Protein AF-A0A9E4N6L9-F1 (afdb_monomer_lite)

Foldseek 3Di:
DDAAEDEAEDQDPVCCVPPPVVVQVVCVVVRHHYYYDYDD

Secondary structure (DSSP, 8-state):
-PPPEEEEE-S-HHHIIIIIHHHHHHHHHTT-EEEEE---

Radius of gyration: 10.6 Å; chains: 1; bounding box: 20×22×28 Å

Structure (mmCIF, N/CA/C/O backbone):
data_AF-A0A9E4N6L9-F1
#
_entry.id   AF-A0A9E4N6L9-F1
#
loop_
_atom_site.group_PDB
_atom_site.id
_atom_site.type_symbol
_atom_site.label_atom_id
_atom_site.label_alt_id
_atom_site.label_comp_id
_atom_site.l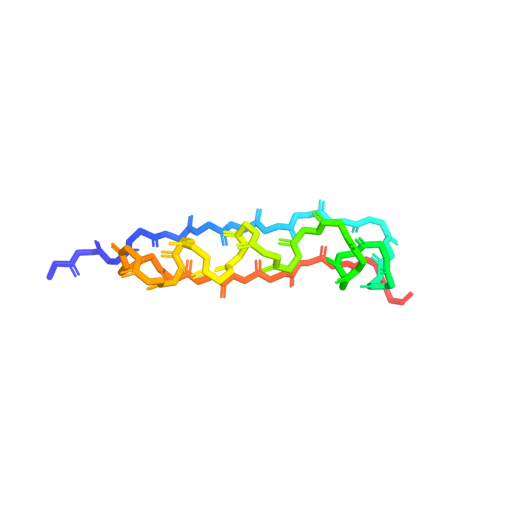abel_asym_id
_atom_site.label_entity_id
_atom_site.label_seq_id
_atom_site.pdbx_PDB_ins_code
_atom_site.Cartn_x
_atom_site.Cartn_y
_atom_site.Cartn_z
_atom_site.occupancy
_atom_site.B_iso_or_equiv
_atom_site.auth_seq_id
_atom_site.auth_comp_id
_atom_site.auth_asym_id
_atom_site.auth_atom_id
_atom_site.pdbx_PDB_model_num
ATOM 1 N N . MET A 1 1 ? -7.975 13.851 15.435 1.00 66.38 1 MET A N 1
ATOM 2 C CA . MET A 1 1 ? -6.888 12.911 15.798 1.00 66.38 1 MET A CA 1
ATOM 3 C C . MET A 1 1 ? -5.969 12.725 14.599 1.00 66.38 1 MET A C 1
ATOM 5 O O . MET A 1 1 ? -6.467 12.750 13.480 1.00 66.38 1 MET A O 1
ATOM 9 N N . LYS A 1 2 ? -4.651 12.608 14.800 1.00 72.38 2 LYS A N 1
ATOM 10 C CA . LYS A 1 2 ? -3.680 12.451 13.701 1.00 72.38 2 LYS A CA 1
ATOM 11 C C . LYS A 1 2 ? -3.733 11.002 13.197 1.00 72.38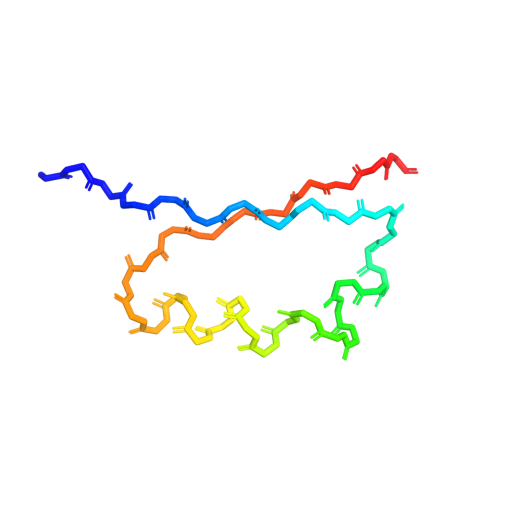 2 LYS A C 1
ATOM 13 O O . LYS A 1 2 ? -3.545 10.086 13.990 1.00 72.38 2 LYS A O 1
ATOM 18 N N . GLN A 1 3 ? -4.031 10.794 11.917 1.00 83.88 3 GLN A N 1
ATOM 19 C CA . GLN A 1 3 ? -4.125 9.455 11.325 1.00 83.88 3 GLN A CA 1
ATOM 20 C C . GLN A 1 3 ? -2.714 8.905 11.062 1.00 83.88 3 GLN A C 1
ATOM 22 O O . GLN A 1 3 ? -1.901 9.587 10.435 1.00 83.88 3 GLN A O 1
ATOM 27 N N . GLN A 1 4 ? -2.401 7.708 11.567 1.00 95.06 4 GLN A N 1
ATOM 28 C CA . GLN A 1 4 ? -1.075 7.105 11.399 1.00 95.06 4 GLN A CA 1
ATOM 29 C C . GLN A 1 4 ? -0.884 6.615 9.955 1.00 95.06 4 GLN A C 1
ATOM 31 O O . GLN A 1 4 ? -1.776 5.982 9.387 1.00 95.06 4 GLN A O 1
ATOM 36 N N . LEU A 1 5 ? 0.267 6.942 9.359 1.00 96.75 5 LEU A N 1
ATOM 37 C CA . LEU A 1 5 ? 0.615 6.613 7.975 1.00 96.75 5 LEU A CA 1
ATOM 38 C C . LEU A 1 5 ? 1.610 5.453 7.938 1.00 96.75 5 LEU A C 1
ATOM 40 O O . LEU A 1 5 ? 2.682 5.546 8.533 1.00 96.75 5 LEU A O 1
ATOM 44 N N . VAL A 1 6 ? 1.290 4.421 7.162 1.00 97.81 6 VAL A N 1
ATOM 45 C CA . VAL A 1 6 ? 2.234 3.382 6.744 1.00 97.81 6 VAL A CA 1
ATOM 46 C C . VAL A 1 6 ? 2.661 3.673 5.30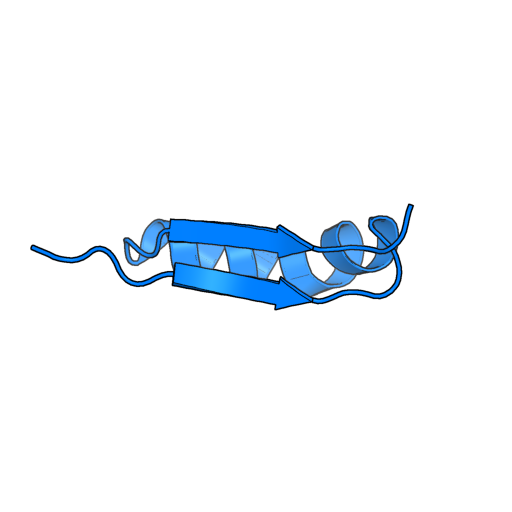6 1.00 97.81 6 VAL A C 1
ATOM 48 O O . VAL A 1 6 ? 1.828 3.703 4.397 1.00 97.81 6 VAL A O 1
ATOM 51 N N . LEU A 1 7 ? 3.959 3.904 5.101 1.00 97.81 7 LEU A N 1
ATOM 52 C CA . LEU A 1 7 ? 4.556 4.119 3.782 1.00 97.81 7 LEU A CA 1
ATOM 53 C C . LEU A 1 7 ? 5.318 2.865 3.344 1.00 97.81 7 LEU A 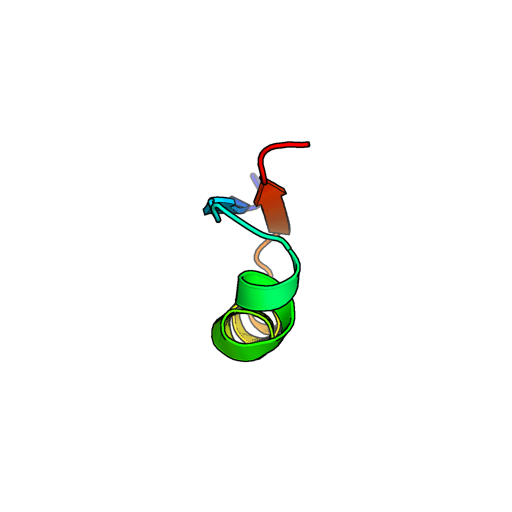C 1
ATOM 55 O O . LEU A 1 7 ? 6.335 2.512 3.938 1.00 97.81 7 LEU A O 1
ATOM 59 N N . PHE A 1 8 ? 4.858 2.222 2.275 1.00 97.31 8 PHE A N 1
ATOM 60 C CA . PHE A 1 8 ? 5.591 1.139 1.629 1.00 97.31 8 PHE A CA 1
ATOM 61 C C . PHE A 1 8 ? 6.566 1.715 0.609 1.00 97.31 8 PHE A C 1
ATOM 63 O O . PHE A 1 8 ? 6.156 2.174 -0.454 1.00 97.31 8 PHE A O 1
ATOM 70 N N . VAL A 1 9 ? 7.859 1.657 0.922 1.00 97.00 9 VAL A N 1
ATOM 71 C CA . VAL A 1 9 ? 8.926 1.974 -0.034 1.00 97.00 9 VAL A CA 1
ATOM 72 C C . VAL A 1 9 ? 9.349 0.688 -0.735 1.00 97.00 9 VAL A C 1
ATOM 74 O O . VAL A 1 9 ? 9.808 -0.262 -0.091 1.00 97.00 9 VAL A O 1
ATOM 77 N N . VAL A 1 10 ? 9.148 0.638 -2.045 1.00 95.81 10 VAL A N 1
ATOM 78 C CA . VAL A 1 10 ? 9.528 -0.482 -2.912 1.00 95.81 10 VAL A CA 1
ATOM 79 C C . VAL A 1 10 ? 10.354 0.031 -4.080 1.00 95.81 10 VAL A C 1
ATOM 81 O O . VAL A 1 10 ? 10.270 1.196 -4.442 1.00 95.81 10 VAL A O 1
ATOM 84 N N . ASN A 1 11 ? 11.171 -0.839 -4.655 1.00 95.12 11 ASN A N 1
ATOM 85 C CA . ASN A 1 11 ? 11.941 -0.545 -5.860 1.00 95.12 11 ASN A CA 1
ATOM 86 C C . ASN A 1 11 ? 11.116 -0.702 -7.147 1.00 95.12 11 ASN A C 1
ATOM 88 O O . ASN A 1 11 ? 11.497 -0.137 -8.163 1.00 95.12 11 ASN A O 1
ATOM 92 N N . ASP A 1 12 ? 10.040 -1.490 -7.101 1.00 95.12 12 ASP A N 1
ATOM 93 C CA . ASP A 1 12 ? 9.173 -1.800 -8.236 1.00 95.12 12 ASP A CA 1
ATOM 94 C C . ASP A 1 12 ? 7.719 -2.006 -7.767 1.00 95.12 12 ASP A C 1
ATOM 96 O O . ASP A 1 12 ? 7.462 -2.593 -6.704 1.00 95.12 12 ASP A O 1
ATOM 100 N N . ALA A 1 13 ? 6.754 -1.542 -8.565 1.00 95.19 13 ALA A N 1
ATOM 101 C CA . ALA A 1 13 ? 5.330 -1.625 -8.241 1.00 95.19 13 ALA A CA 1
ATOM 102 C C . ALA A 1 13 ? 4.788 -3.067 -8.278 1.00 95.19 13 ALA A C 1
ATOM 104 O O . ALA A 1 13 ? 3.935 -3.431 -7.464 1.00 95.19 13 ALA A O 1
ATOM 105 N N . GLY A 1 14 ? 5.299 -3.915 -9.173 1.00 96.00 14 GLY A N 1
ATOM 106 C CA . GLY A 1 14 ? 4.925 -5.326 -9.264 1.00 96.00 14 GLY A CA 1
ATOM 107 C C . GLY A 1 14 ? 5.321 -6.112 -8.014 1.00 96.00 14 GLY A C 1
ATOM 108 O O . GLY A 1 14 ? 4.546 -6.944 -7.527 1.00 96.00 14 GLY A O 1
ATOM 109 N N . PHE A 1 15 ? 6.473 -5.797 -7.415 1.00 94.38 15 PHE A N 1
ATOM 110 C CA . PHE A 1 15 ? 6.875 -6.385 -6.133 1.00 94.3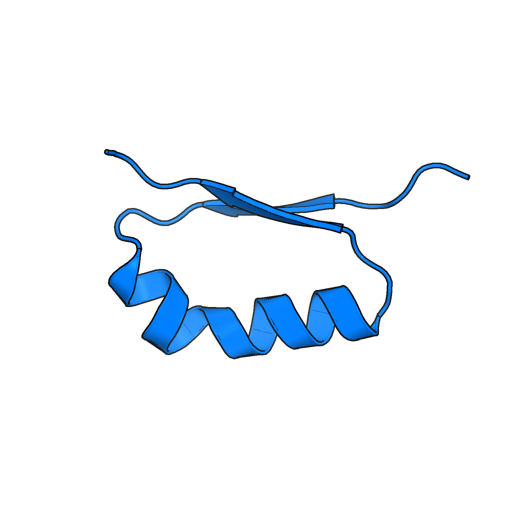8 15 PHE A CA 1
ATOM 111 C C . PHE A 1 15 ? 5.915 -6.006 -4.995 1.00 94.38 15 PHE A C 1
ATOM 113 O O . PHE A 1 15 ? 5.567 -6.848 -4.161 1.00 94.38 15 PHE A O 1
ATOM 120 N N . PHE A 1 16 ? 5.432 -4.756 -4.974 1.00 96.62 16 PHE A N 1
ATOM 121 C CA . PHE A 1 16 ? 4.408 -4.348 -4.012 1.00 96.62 16 PHE A CA 1
ATOM 122 C C . PHE A 1 16 ? 3.127 -5.169 -4.180 1.00 96.62 16 PHE A C 1
ATOM 124 O O . PHE A 1 16 ? 2.640 -5.736 -3.200 1.00 96.62 16 PHE A O 1
ATOM 131 N N . LEU A 1 17 ? 2.614 -5.277 -5.408 1.00 96.69 17 LEU A N 1
ATOM 132 C CA . LEU A 1 17 ? 1.364 -5.987 -5.686 1.00 96.69 17 LEU A CA 1
ATOM 133 C C . LEU A 1 17 ? 1.438 -7.474 -5.319 1.00 96.69 17 LEU A C 1
ATOM 135 O O . LEU A 1 17 ? 0.491 -8.009 -4.752 1.00 96.69 17 LEU A O 1
ATOM 139 N N . SER A 1 18 ? 2.567 -8.124 -5.599 1.00 96.31 18 SER A N 1
ATOM 140 C CA . SER A 1 18 ? 2.743 -9.563 -5.365 1.00 96.31 18 SER A CA 1
ATOM 141 C C . SER A 1 18 ? 3.008 -9.933 -3.899 1.00 96.31 18 SER A C 1
ATOM 143 O O . SER A 1 18 ? 2.499 -10.952 -3.444 1.00 96.31 18 SER A O 1
ATOM 145 N N . HIS A 1 19 ? 3.769 -9.127 -3.145 1.00 95.12 19 HIS A N 1
ATOM 146 C CA . HIS A 1 19 ? 4.249 -9.521 -1.806 1.00 95.12 19 HIS A CA 1
ATOM 147 C C . HIS A 1 19 ? 3.742 -8.640 -0.662 1.00 95.12 19 HIS A C 1
ATOM 149 O O . HIS A 1 19 ? 3.702 -9.080 0.486 1.00 95.12 19 HIS A O 1
ATOM 155 N N . ARG A 1 20 ? 3.398 -7.376 -0.937 1.00 96.69 20 ARG A N 1
ATOM 156 C CA . ARG A 1 20 ? 3.118 -6.375 0.109 1.00 96.69 20 ARG A CA 1
ATOM 157 C C . ARG A 1 20 ? 1.672 -5.892 0.122 1.00 96.69 20 ARG A C 1
ATOM 159 O O . ARG A 1 20 ? 1.247 -5.331 1.131 1.00 96.69 20 ARG A O 1
ATOM 166 N N . LEU A 1 21 ? 0.901 -6.159 -0.933 1.00 97.88 21 LEU A N 1
ATOM 167 C CA . LEU A 1 21 ? -0.516 -5.811 -1.003 1.00 97.88 21 LEU A CA 1
ATOM 168 C C . LEU A 1 21 ? -1.338 -6.380 0.172 1.00 97.88 21 LEU A C 1
ATOM 170 O O . LEU A 1 21 ? -2.093 -5.605 0.762 1.00 97.88 21 LEU A O 1
ATOM 174 N N . PRO A 1 22 ? -1.169 -7.651 0.601 1.00 98.06 22 PRO A N 1
ATOM 175 C CA . PRO A 1 22 ? -1.912 -8.164 1.755 1.00 98.06 22 PRO A CA 1
ATOM 176 C C . PRO A 1 22 ? -1.615 -7.400 3.054 1.00 98.06 22 PRO A C 1
ATOM 178 O O . PRO A 1 22 ? -2.523 -7.134 3.838 1.00 98.06 22 PRO A O 1
ATOM 181 N N . LEU A 1 23 ? -0.362 -6.972 3.261 1.00 97.81 23 LEU A N 1
ATOM 182 C CA . LEU A 1 23 ? 0.033 -6.176 4.430 1.00 97.81 23 LEU A CA 1
ATOM 183 C C . LEU A 1 23 ? -0.561 -4.766 4.381 1.00 97.81 23 LEU A C 1
ATOM 185 O O . LEU A 1 23 ? -1.040 -4.254 5.391 1.00 97.81 23 LEU A O 1
ATOM 189 N N . ALA A 1 24 ? -0.552 -4.140 3.202 1.00 98.00 24 ALA A N 1
ATOM 190 C CA . ALA A 1 24 ? -1.173 -2.841 2.983 1.00 98.00 24 ALA A CA 1
ATOM 191 C C . ALA A 1 24 ? -2.681 -2.879 3.258 1.00 98.00 24 ALA A C 1
ATOM 193 O O . ALA A 1 24 ? -3.210 -1.958 3.879 1.00 98.00 24 ALA A O 1
ATOM 194 N N . GLN A 1 25 ? -3.367 -3.946 2.842 1.00 98.31 25 GLN A N 1
ATOM 195 C CA . GLN A 1 25 ? -4.789 -4.114 3.117 1.00 98.31 25 GLN A CA 1
ATOM 196 C C . GLN A 1 25 ? -5.048 -4.312 4.615 1.00 98.31 25 GLN A C 1
ATOM 198 O O . GLN A 1 25 ? -5.842 -3.570 5.184 1.00 98.31 25 GLN A O 1
ATOM 203 N N . ALA A 1 26 ? -4.294 -5.189 5.283 1.00 98.19 26 ALA A N 1
ATOM 204 C CA . ALA A 1 26 ? -4.425 -5.401 6.725 1.00 98.19 26 ALA A CA 1
ATOM 205 C C . ALA A 1 26 ? -4.179 -4.118 7.544 1.00 98.19 26 ALA A C 1
ATOM 207 O O . ALA A 1 26 ? -4.868 -3.867 8.532 1.00 98.19 26 ALA A O 1
ATOM 208 N N . ALA A 1 27 ? -3.228 -3.275 7.129 1.00 97.62 27 ALA A N 1
ATOM 209 C CA . ALA A 1 27 ? -3.001 -1.973 7.754 1.00 97.62 27 ALA A CA 1
ATOM 210 C C . ALA A 1 27 ? -4.188 -1.018 7.531 1.00 97.62 27 ALA A C 1
ATOM 212 O O . ALA A 1 27 ? -4.629 -0.349 8.465 1.00 97.62 27 ALA A O 1
ATOM 213 N N . ARG A 1 28 ? -4.751 -0.969 6.317 1.00 97.12 28 ARG A N 1
ATOM 214 C CA . ARG A 1 28 ? -5.966 -0.179 6.049 1.00 97.12 28 ARG A CA 1
ATOM 215 C C . ARG A 1 28 ? -7.141 -0.639 6.907 1.00 97.12 28 ARG A C 1
ATOM 217 O O . ARG A 1 28 ? -7.837 0.211 7.455 1.00 97.12 28 ARG A O 1
ATOM 224 N N . ASP A 1 29 ? -7.319 -1.947 7.061 1.00 98.06 29 ASP A N 1
ATOM 225 C CA . ASP A 1 29 ? -8.406 -2.537 7.850 1.00 98.06 29 ASP A CA 1
ATOM 226 C C . ASP A 1 29 ? -8.277 -2.203 9.349 1.00 98.06 29 ASP A C 1
ATOM 228 O O . ASP A 1 29 ? -9.276 -2.085 10.053 1.00 98.06 29 ASP A O 1
ATOM 232 N N . GLN A 1 30 ? -7.055 -1.954 9.828 1.00 96.94 30 GLN A N 1
ATOM 233 C CA . GLN A 1 30 ? -6.772 -1.459 11.182 1.00 96.94 30 GLN A CA 1
ATOM 234 C C . GLN A 1 30 ? -6.872 0.075 11.319 1.00 96.94 30 GLN A C 1
ATOM 236 O O . GLN A 1 30 ? -6.599 0.625 12.384 1.00 96.94 30 GLN A O 1
ATOM 241 N N . GLY A 1 31 ? -7.258 0.789 10.257 1.00 96.50 31 GLY A N 1
ATOM 242 C CA . GLY A 1 31 ? -7.476 2.240 10.270 1.00 96.50 31 GLY A CA 1
ATOM 243 C C . GLY A 1 31 ? -6.251 3.092 9.921 1.00 96.50 31 GLY A C 1
ATOM 244 O O . GLY A 1 31 ? -6.319 4.326 9.986 1.00 96.50 31 GLY A O 1
ATOM 245 N N . TYR A 1 32 ? -5.140 2.476 9.511 1.00 97.69 32 TYR A N 1
ATOM 246 C CA . TYR A 1 32 ? -3.975 3.217 9.033 1.00 97.69 32 TYR A CA 1
ATOM 247 C C . TYR A 1 32 ? -4.241 3.826 7.653 1.00 97.69 32 TYR A C 1
ATOM 249 O O . TYR A 1 32 ? -4.855 3.216 6.774 1.00 97.69 32 TYR A O 1
ATOM 257 N N . LYS A 1 33 ? -3.708 5.029 7.420 1.00 97.94 33 LYS A N 1
ATOM 258 C CA . LYS A 1 33 ? -3.548 5.543 6.057 1.00 97.94 33 LYS A CA 1
ATOM 259 C C . LYS A 1 33 ? -2.382 4.793 5.420 1.00 97.94 33 LYS A C 1
ATOM 261 O O . LYS A 1 33 ? -1.335 4.657 6.046 1.00 97.94 33 LYS A O 1
ATOM 266 N N . VAL A 1 34 ? -2.541 4.337 4.183 1.00 98.00 34 VAL A N 1
ATOM 267 C CA . VAL A 1 34 ? -1.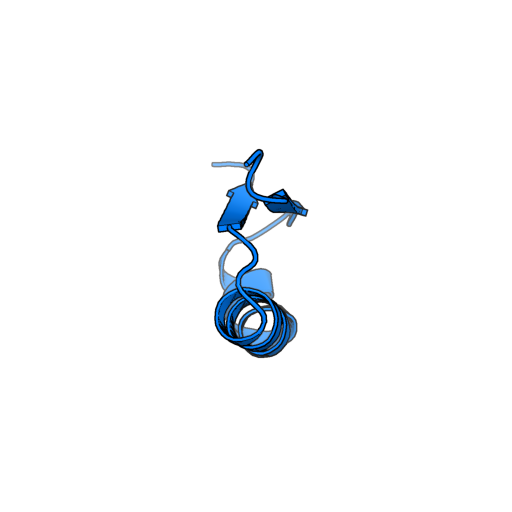483 3.623 3.458 1.00 98.00 34 VAL A CA 1
ATOM 268 C C . VAL A 1 34 ? -1.083 4.399 2.212 1.00 98.00 34 VAL A C 1
ATOM 270 O O . VAL A 1 34 ? -1.943 4.890 1.483 1.00 98.00 34 VAL A O 1
ATOM 273 N N . ALA A 1 35 ? 0.223 4.513 1.984 1.00 97.62 35 ALA A N 1
ATOM 274 C CA . ALA A 1 35 ? 0.812 5.058 0.769 1.00 97.62 35 ALA A CA 1
ATOM 275 C C . ALA A 1 35 ? 1.920 4.128 0.257 1.00 97.62 35 ALA A C 1
ATOM 277 O O . ALA A 1 35 ? 2.533 3.392 1.033 1.00 97.62 35 ALA A O 1
ATOM 278 N N . VAL A 1 36 ? 2.186 4.184 -1.045 1.00 97.25 36 VAL A N 1
ATOM 279 C CA . VAL A 1 36 ? 3.259 3.431 -1.704 1.00 97.25 36 VAL A CA 1
ATOM 280 C C . VAL A 1 36 ? 4.147 4.424 -2.439 1.00 97.25 36 VAL A C 1
ATOM 282 O O . VAL A 1 36 ? 3.637 5.306 -3.126 1.00 97.25 36 VAL A O 1
ATOM 285 N N . ALA A 1 37 ? 5.460 4.284 -2.282 1.00 97.44 37 ALA A N 1
ATOM 286 C CA . ALA A 1 37 ? 6.458 5.032 -3.028 1.00 97.44 37 ALA A CA 1
ATOM 287 C C . ALA A 1 37 ? 7.364 4.049 -3.769 1.00 97.44 37 ALA A C 1
ATOM 289 O O . ALA A 1 37 ? 7.940 3.144 -3.162 1.00 97.44 37 ALA A O 1
ATOM 290 N N . THR A 1 38 ? 7.475 4.253 -5.077 1.00 96.31 38 THR A N 1
ATOM 291 C CA . THR A 1 38 ? 8.342 3.500 -5.982 1.00 96.31 38 THR A CA 1
ATOM 292 C C . THR A 1 38 ? 9.075 4.482 -6.896 1.00 96.31 38 THR A C 1
ATOM 294 O O . THR A 1 38 ? 8.501 5.530 -7.211 1.00 96.31 38 THR A O 1
ATOM 297 N N . PRO A 1 39 ? 10.324 4.196 -7.308 1.00 92.69 39 PRO A N 1
ATOM 298 C CA . PRO A 1 39 ? 10.941 4.861 -8.451 1.00 92.69 39 PRO A CA 1
ATOM 299 C C . PRO A 1 39 ? 10.046 4.731 -9.694 1.00 92.69 39 PRO A C 1
ATOM 301 O O . PRO A 1 39 ? 9.268 3.777 -9.772 1.00 92.69 39 PRO A O 1
ATOM 304 N N . THR A 1 40 ? 10.146 5.710 -10.602 1.00 73.19 40 THR A N 1
ATOM 305 C CA . THR A 1 40 ? 9.390 5.803 -11.870 1.00 73.19 40 THR A CA 1
ATOM 306 C C . THR A 1 40 ? 9.341 4.504 -12.648 1.00 73.19 40 THR A C 1
ATOM 308 O O . THR A 1 40 ? 10.435 3.915 -12.813 1.00 73.19 40 THR A O 1
#

Sequence (40 aa):
MKQQLVLFVVNDAGFFLSHRLPLAQAARDQGYKVAVATPT

Organism: NCBI:txid2792791

pLDDT: mean 94.5, std 7.23, range [66.38, 98.31]